Protein AF-A0A970JLE6-F1 (afdb_monomer_lite)

Radius of gyration: 15.15 Å; chains: 1; bounding box: 31×24×49 Å

Secondary structure (DSSP, 8-state):
--GGGS-EEEEEEEES-TTTEEEEE-TTSSEEEEEEEEBTTB-EEEEEEEEEE-SSS-EEEEEEEEE---TTEEEEEES-GGGTTSEE-TT-EEEEEEEEEESS-EEEEEEEEEEEEE---

Foldseek 3Di:
DDPQQWDKFKPAKDKPDVVAKDWDQDPSRQKIKIWGWDAPPRWKMKIKIKMFTQHNAKKAFQDKDKFDPDPQKDKDKAQCPVRHPPIADHGRMGMIMIMIGGPHGDTDMIMIGTDMDTDDD

Sequence (121 aa):
MGFDDYKLIFKAATSSNLELAQTTISEDQKKTTIYVNLEPPNNNVMIDFTIKNTGNYQVVINNLIIENDNKNLKIDVVNFNNRLLTPILVNETIPGSIYITSNTKIKTSFDVSIDYTPLKN

Structure (mmCIF, N/CA/C/O backbone):
data_AF-A0A970JLE6-F1
#
_entry.id   AF-A0A970JLE6-F1
#
loop_
_atom_site.group_PDB
_atom_site.id
_atom_site.type_symbol
_atom_site.label_atom_id
_atom_site.label_alt_id
_atom_site.label_comp_id
_atom_site.label_asym_id
_atom_site.label_entity_id
_atom_site.label_seq_id
_atom_site.pdbx_PDB_ins_code
_atom_site.Cartn_x
_atom_site.Cartn_y
_atom_site.Cartn_z
_atom_site.occupancy
_atom_site.B_iso_or_equiv
_atom_site.auth_seq_id
_atom_site.auth_comp_id
_atom_site.auth_asym_id
_atom_site.auth_atom_id
_atom_site.pdbx_PDB_model_num
ATOM 1 N N . MET A 1 1 ? -4.931 0.412 27.645 1.00 59.28 1 MET A N 1
ATOM 2 C CA . MET A 1 1 ? -5.338 0.499 26.230 1.00 59.28 1 MET A CA 1
ATOM 3 C C . MET A 1 1 ? -4.336 -0.315 25.445 1.00 59.28 1 MET A C 1
ATOM 5 O O . MET A 1 1 ? -3.146 -0.026 25.532 1.00 59.28 1 MET A O 1
ATOM 9 N N . GLY A 1 2 ? -4.796 -1.409 24.848 1.00 66.38 2 GLY A N 1
ATOM 10 C CA . GLY A 1 2 ? -3.963 -2.328 24.074 1.00 66.38 2 GLY A CA 1
ATOM 11 C C . GLY A 1 2 ? -3.812 -1.848 22.633 1.00 66.38 2 GLY A C 1
ATOM 12 O O . GLY A 1 2 ? -4.584 -1.015 22.167 1.00 66.38 2 GLY A O 1
ATOM 13 N N . PHE A 1 3 ? -2.830 -2.386 21.910 1.00 62.81 3 PHE A N 1
ATOM 14 C CA . PHE A 1 3 ? -2.607 -2.062 20.494 1.00 62.81 3 PHE A CA 1
ATOM 15 C C . PHE A 1 3 ? -3.829 -2.402 19.613 1.00 62.81 3 PHE A C 1
ATOM 17 O O . PHE A 1 3 ? -4.037 -1.784 18.574 1.00 62.81 3 PHE A O 1
ATOM 24 N N . ASP A 1 4 ? -4.662 -3.350 20.052 1.00 77.31 4 ASP A N 1
ATOM 25 C CA . ASP A 1 4 ? -5.887 -3.748 19.356 1.00 77.31 4 ASP A CA 1
ATOM 26 C C . ASP A 1 4 ? -7.046 -2.753 19.524 1.00 77.31 4 ASP A C 1
ATOM 28 O O . ASP A 1 4 ? -8.017 -2.827 18.780 1.00 77.31 4 ASP A O 1
ATOM 32 N N . ASP A 1 5 ? -6.955 -1.776 20.433 1.00 87.31 5 ASP A N 1
ATOM 33 C CA . ASP A 1 5 ? -8.001 -0.758 20.577 1.00 87.31 5 ASP A CA 1
ATOM 34 C C . ASP A 1 5 ? -8.040 0.182 19.353 1.00 87.31 5 ASP A C 1
ATOM 36 O O . ASP A 1 5 ? -9.113 0.610 18.930 1.00 87.31 5 ASP A O 1
ATOM 40 N N . TYR A 1 6 ? -6.892 0.438 18.717 1.00 88.12 6 TYR A N 1
ATOM 41 C CA . TYR A 1 6 ? -6.748 1.349 17.576 1.00 88.12 6 TYR A CA 1
ATOM 42 C C . TYR A 1 6 ? -5.866 0.696 16.509 1.00 88.12 6 TYR A C 1
ATOM 44 O O . TYR A 1 6 ? -4.636 0.775 16.572 1.00 88.12 6 TYR A O 1
ATOM 52 N N . LYS A 1 7 ? -6.480 0.019 15.533 1.00 92.06 7 LYS A N 1
ATOM 53 C CA . LYS A 1 7 ? -5.752 -0.873 14.622 1.00 92.06 7 LYS A CA 1
ATOM 54 C C . LYS A 1 7 ? -6.191 -0.727 13.172 1.00 92.06 7 LYS A C 1
ATOM 56 O O . LYS A 1 7 ? -7.303 -1.117 12.814 1.00 92.06 7 LYS A O 1
ATOM 61 N N . LEU A 1 8 ? -5.273 -0.259 12.329 1.00 93.69 8 LEU A N 1
ATOM 62 C CA . LEU A 1 8 ? -5.380 -0.343 10.873 1.00 93.69 8 LEU A CA 1
ATOM 63 C C . LEU A 1 8 ? -4.453 -1.415 10.328 1.00 93.69 8 LEU A C 1
ATOM 65 O O . LEU A 1 8 ? -3.324 -1.560 10.793 1.00 93.69 8 LEU A O 1
ATOM 69 N N . ILE A 1 9 ? -4.937 -2.137 9.325 1.00 95.12 9 ILE A N 1
ATOM 70 C CA . ILE A 1 9 ? -4.179 -3.193 8.663 1.00 95.12 9 ILE A CA 1
ATOM 71 C C . ILE A 1 9 ? -4.424 -3.199 7.160 1.00 95.12 9 ILE A C 1
ATOM 73 O O . ILE A 1 9 ? -5.527 -2.889 6.698 1.00 95.12 9 ILE A O 1
ATOM 77 N N . PHE A 1 10 ? -3.420 -3.634 6.405 1.00 96.00 10 PHE A N 1
ATOM 78 C CA . PHE A 1 10 ? -3.596 -4.040 5.019 1.00 96.00 10 PHE A CA 1
ATOM 79 C C . PHE A 1 10 ? -4.368 -5.361 4.964 1.00 96.00 10 PHE A C 1
ATOM 81 O O . PHE A 1 10 ? -4.025 -6.337 5.632 1.00 96.00 10 PHE A O 1
ATOM 88 N N . LYS A 1 11 ? -5.429 -5.403 4.156 1.00 94.38 11 LYS A N 1
ATOM 89 C CA . LYS A 1 11 ? -6.193 -6.634 3.880 1.00 94.38 11 LYS A CA 1
ATOM 90 C C . LYS A 1 11 ? -5.924 -7.227 2.505 1.00 94.38 11 LYS A C 1
ATOM 92 O O . LYS A 1 11 ? -6.120 -8.424 2.324 1.00 94.38 11 LYS A O 1
ATOM 97 N N . ALA A 1 12 ? -5.466 -6.403 1.574 1.00 92.00 12 ALA A N 1
ATOM 98 C CA . ALA A 1 12 ? -5.097 -6.798 0.228 1.00 92.00 12 ALA A CA 1
ATOM 99 C C . ALA A 1 12 ? -4.056 -5.815 -0.305 1.00 92.00 12 ALA A C 1
ATOM 101 O O . ALA A 1 12 ? -4.064 -4.641 0.075 1.00 92.00 12 ALA A O 1
ATOM 102 N N . ALA A 1 13 ? -3.187 -6.321 -1.170 1.00 94.12 13 ALA A N 1
ATOM 103 C CA . ALA A 1 13 ? -2.275 -5.569 -2.014 1.00 94.12 13 ALA A CA 1
ATOM 104 C C . ALA A 1 13 ? -2.066 -6.442 -3.255 1.00 94.12 13 ALA A C 1
ATOM 106 O O . ALA A 1 13 ? -1.521 -7.535 -3.122 1.00 94.12 13 ALA A O 1
ATOM 107 N N . THR A 1 14 ? -2.557 -6.043 -4.421 1.00 95.38 14 THR A N 1
ATOM 108 C CA . THR A 1 14 ? -2.573 -6.865 -5.640 1.00 95.38 14 THR A CA 1
ATOM 109 C C . THR A 1 14 ? -2.080 -6.064 -6.828 1.00 95.38 14 THR A C 1
ATOM 111 O O . THR A 1 14 ? -2.532 -4.946 -7.059 1.00 95.38 14 THR A O 1
ATOM 114 N N . SER A 1 15 ? -1.160 -6.650 -7.589 1.00 94.62 15 SER A N 1
ATOM 115 C CA . SER A 1 15 ? -0.614 -6.035 -8.795 1.00 94.62 15 SER A CA 1
ATOM 116 C C . SER A 1 15 ? -1.560 -6.185 -9.986 1.00 94.62 15 SER A C 1
ATOM 118 O O . SER A 1 15 ? -2.126 -7.258 -10.198 1.00 94.62 15 SER A O 1
ATOM 120 N N . SER A 1 16 ? -1.655 -5.145 -10.816 1.00 94.62 16 SER A N 1
ATOM 121 C CA . SER A 1 16 ? -2.305 -5.206 -12.128 1.00 94.62 16 SER A CA 1
ATOM 122 C C . SER A 1 16 ? -1.568 -6.118 -13.117 1.00 94.62 16 SER A C 1
ATOM 124 O O . SER A 1 16 ? -2.166 -6.563 -14.095 1.00 94.62 16 SER A O 1
ATOM 126 N N . ASN A 1 17 ? -0.285 -6.417 -12.872 1.00 93.38 17 ASN A N 1
ATOM 127 C CA . ASN A 1 17 ? 0.506 -7.377 -13.641 1.00 93.38 17 ASN A CA 1
ATOM 128 C C . ASN A 1 17 ? 1.504 -8.126 -12.734 1.00 93.38 17 ASN A C 1
ATOM 130 O O . ASN A 1 17 ? 2.492 -7.553 -12.267 1.00 93.38 17 ASN A O 1
ATOM 134 N N . LEU A 1 18 ? 1.265 -9.423 -12.514 1.00 92.31 18 LEU A N 1
ATOM 135 C CA . LEU A 1 18 ? 2.070 -10.275 -11.625 1.00 92.31 18 LEU A CA 1
ATOM 136 C C . LEU A 1 18 ? 3.458 -10.644 -12.178 1.00 92.31 18 LEU A C 1
ATOM 138 O O . LEU A 1 18 ? 4.314 -11.097 -11.413 1.00 92.31 18 LEU A O 1
ATOM 142 N N . GLU A 1 19 ? 3.693 -10.451 -13.478 1.00 91.69 19 GLU A N 1
ATOM 143 C CA . GLU A 1 19 ? 5.013 -10.621 -14.099 1.00 91.69 19 GLU A CA 1
ATOM 144 C C . GLU A 1 19 ? 5.921 -9.413 -13.824 1.00 91.69 19 GLU A C 1
ATOM 146 O O . GLU A 1 19 ? 7.141 -9.558 -13.718 1.00 91.69 19 GLU A O 1
ATOM 151 N N . LEU A 1 20 ? 5.322 -8.225 -13.676 1.00 92.81 20 LEU A N 1
ATOM 152 C CA . LEU A 1 20 ? 6.033 -6.963 -13.460 1.00 92.81 20 LEU A CA 1
ATOM 153 C C . LEU A 1 20 ? 6.116 -6.561 -11.989 1.00 92.81 20 LEU A C 1
ATOM 155 O O . LEU A 1 20 ? 7.068 -5.890 -11.602 1.00 92.81 20 LEU A O 1
ATOM 159 N N . ALA A 1 21 ? 5.144 -6.935 -11.158 1.00 94.69 21 ALA A N 1
ATOM 160 C CA . ALA A 1 21 ? 5.201 -6.656 -9.730 1.00 94.69 21 ALA A CA 1
ATOM 161 C C . ALA A 1 21 ? 4.445 -7.674 -8.889 1.00 94.69 21 ALA A C 1
ATOM 163 O O . ALA A 1 21 ? 3.424 -8.225 -9.297 1.00 94.69 21 ALA A O 1
ATOM 164 N N . GLN A 1 22 ? 4.943 -7.874 -7.677 1.00 95.81 22 GLN A N 1
ATOM 165 C CA . GLN A 1 22 ? 4.370 -8.760 -6.677 1.00 95.81 22 GLN A CA 1
ATOM 166 C C . GLN A 1 22 ? 4.380 -8.075 -5.319 1.00 95.81 22 GLN A C 1
ATOM 168 O O . GLN A 1 22 ? 5.179 -7.176 -5.052 1.00 95.81 22 GLN A O 1
ATOM 173 N N . THR A 1 23 ? 3.476 -8.511 -4.458 1.00 96.94 23 THR A N 1
ATOM 174 C CA . THR A 1 23 ? 3.212 -7.890 -3.167 1.00 96.94 23 THR A CA 1
ATOM 175 C C . THR A 1 23 ? 3.124 -8.946 -2.083 1.00 96.94 23 THR A C 1
ATOM 177 O O . THR A 1 23 ? 2.515 -9.999 -2.266 1.00 96.94 23 THR A O 1
ATOM 180 N N . THR A 1 24 ? 3.699 -8.631 -0.929 1.00 96.81 24 THR A N 1
ATOM 181 C CA . THR A 1 24 ? 3.654 -9.481 0.258 1.00 96.81 24 THR A CA 1
ATOM 182 C C . THR A 1 24 ? 3.251 -8.630 1.448 1.00 96.81 24 THR A C 1
ATOM 184 O O . THR A 1 24 ? 3.938 -7.670 1.789 1.00 96.81 24 THR A O 1
ATOM 187 N N . ILE A 1 25 ? 2.143 -8.980 2.095 1.00 96.44 25 ILE A N 1
ATOM 188 C CA . ILE A 1 25 ? 1.715 -8.341 3.343 1.00 96.44 25 ILE A CA 1
ATOM 189 C C . ILE A 1 25 ? 2.451 -9.018 4.504 1.00 96.44 25 ILE A C 1
ATOM 191 O O . ILE A 1 25 ? 2.527 -10.246 4.550 1.00 96.44 25 ILE A O 1
ATOM 195 N N . SER A 1 26 ? 2.997 -8.227 5.428 1.00 95.00 26 SER A N 1
ATOM 196 C CA . SER A 1 26 ? 3.647 -8.733 6.640 1.00 95.00 26 SER A CA 1
ATOM 197 C C . SER A 1 26 ? 2.672 -9.530 7.513 1.00 95.00 26 SER A C 1
ATOM 199 O O . SER A 1 26 ? 1.459 -9.322 7.466 1.00 95.00 26 SER A O 1
ATOM 201 N N . GLU A 1 27 ? 3.189 -10.419 8.363 1.00 91.25 27 GLU A N 1
ATOM 202 C CA . GLU A 1 27 ? 2.350 -11.238 9.255 1.00 91.25 27 GLU A CA 1
ATOM 203 C C . GLU A 1 27 ? 1.474 -10.390 10.192 1.00 91.25 27 GLU A C 1
ATOM 205 O O . GLU A 1 27 ? 0.319 -10.726 10.450 1.00 91.25 27 GLU A O 1
ATOM 210 N N . ASP A 1 28 ? 1.991 -9.248 10.654 1.00 89.69 28 ASP A N 1
ATOM 211 C CA . ASP A 1 28 ? 1.259 -8.295 11.495 1.00 89.69 28 ASP A CA 1
ATOM 212 C C . ASP A 1 28 ? 0.302 -7.377 10.711 1.00 89.69 28 ASP A C 1
ATOM 214 O O . ASP A 1 28 ? -0.431 -6.585 11.308 1.00 89.69 28 ASP A O 1
ATOM 218 N N . GLN A 1 29 ? 0.299 -7.492 9.379 1.00 93.19 29 GLN A N 1
ATOM 219 C CA . GLN A 1 29 ? -0.526 -6.746 8.430 1.00 93.19 29 GLN A CA 1
ATOM 220 C C . GLN A 1 29 ? -0.359 -5.219 8.488 1.00 93.19 29 GLN A C 1
ATOM 222 O O . GLN A 1 29 ? -1.197 -4.489 7.955 1.00 93.19 29 GLN A O 1
ATOM 227 N N . LYS A 1 30 ? 0.714 -4.708 9.104 1.00 91.62 30 LYS A N 1
ATOM 228 C CA . LYS A 1 30 ? 1.002 -3.262 9.174 1.00 91.62 30 LYS A CA 1
ATOM 229 C C . LYS A 1 30 ? 1.772 -2.742 7.970 1.00 91.62 30 LYS A C 1
ATOM 231 O O . LYS A 1 30 ? 1.832 -1.531 7.749 1.00 91.62 30 LYS A O 1
ATOM 236 N N . LYS A 1 31 ? 2.369 -3.653 7.208 1.00 94.75 31 LYS A N 1
ATOM 237 C CA . LYS A 1 31 ? 3.279 -3.348 6.118 1.00 94.75 31 LYS A CA 1
ATOM 238 C C . LYS A 1 31 ? 2.979 -4.232 4.915 1.00 94.75 31 LYS A C 1
ATOM 240 O O . LYS A 1 31 ? 2.624 -5.400 5.054 1.00 94.75 31 LYS A O 1
ATOM 245 N N . THR A 1 32 ? 3.133 -3.666 3.728 1.00 96.50 32 THR A N 1
ATOM 246 C CA . THR A 1 32 ? 3.172 -4.412 2.473 1.00 96.50 32 THR A CA 1
ATOM 247 C C . THR A 1 32 ? 4.504 -4.140 1.791 1.00 96.50 32 THR A C 1
ATOM 249 O O . THR A 1 32 ? 4.878 -2.990 1.572 1.00 96.50 32 THR A O 1
ATOM 252 N N . THR A 1 33 ? 5.228 -5.202 1.467 1.00 96.94 33 THR A N 1
ATOM 253 C CA . THR A 1 33 ? 6.443 -5.149 0.657 1.00 96.94 33 THR A CA 1
ATOM 254 C C . THR A 1 33 ? 6.049 -5.316 -0.799 1.00 96.94 33 THR A C 1
ATOM 256 O O . THR A 1 33 ? 5.270 -6.209 -1.140 1.00 96.94 33 THR A O 1
ATOM 259 N N . ILE A 1 34 ? 6.571 -4.454 -1.660 1.00 97.00 34 ILE A N 1
ATOM 260 C CA . ILE A 1 34 ? 6.300 -4.455 -3.093 1.00 97.00 34 ILE A CA 1
ATOM 261 C C . ILE A 1 34 ? 7.612 -4.746 -3.800 1.00 97.00 34 ILE A C 1
ATOM 263 O O . ILE A 1 34 ? 8.576 -3.997 -3.670 1.00 97.00 34 ILE A O 1
ATOM 267 N N . TYR A 1 35 ? 7.643 -5.833 -4.559 1.00 96.25 35 TYR A N 1
ATOM 268 C CA . TYR A 1 35 ? 8.720 -6.140 -5.483 1.00 96.25 35 TYR A CA 1
ATOM 269 C C . TYR A 1 35 ? 8.285 -5.754 -6.893 1.00 96.25 35 TYR A C 1
ATOM 271 O O . TYR A 1 35 ? 7.190 -6.111 -7.326 1.00 96.25 35 TYR A O 1
ATOM 279 N N . VAL A 1 36 ? 9.150 -5.050 -7.617 1.00 94.50 36 VAL A N 1
ATOM 280 C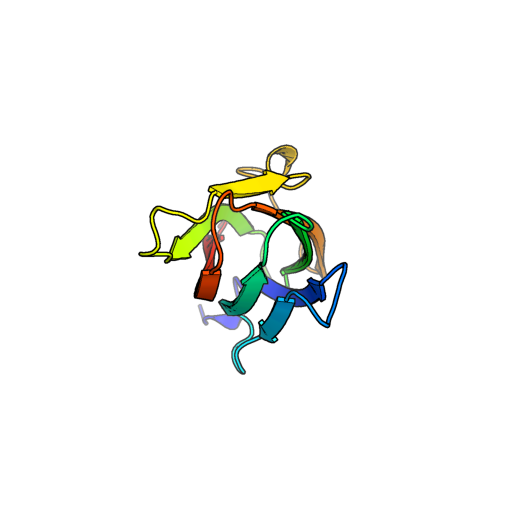 CA . VAL A 1 36 ? 8.910 -4.634 -8.999 1.00 94.50 36 VAL A CA 1
ATOM 281 C C . VAL A 1 36 ? 10.072 -5.032 -9.899 1.00 94.50 36 VAL A C 1
ATOM 283 O O . VAL A 1 36 ? 11.241 -4.969 -9.514 1.00 94.50 36 VAL A O 1
ATOM 286 N N . ASN A 1 37 ? 9.730 -5.422 -11.118 1.00 93.94 37 ASN A N 1
ATOM 287 C CA . ASN A 1 37 ? 10.620 -5.746 -12.216 1.00 93.94 37 ASN A CA 1
ATOM 288 C C . ASN A 1 37 ? 10.085 -5.065 -13.483 1.00 93.94 37 ASN A C 1
ATOM 290 O O . ASN A 1 37 ? 9.297 -5.645 -14.226 1.00 93.94 37 ASN A O 1
ATOM 294 N N . LEU A 1 38 ? 10.470 -3.806 -13.684 1.00 91.69 38 LEU A N 1
ATOM 295 C CA . LEU A 1 38 ? 10.026 -2.984 -14.806 1.00 91.69 38 LEU A CA 1
ATOM 296 C C . LEU A 1 38 ? 11.113 -2.944 -15.879 1.00 91.69 38 LEU A C 1
ATOM 298 O O . LEU A 1 38 ? 12.279 -2.670 -15.584 1.00 91.69 38 LEU A O 1
ATOM 302 N N . GLU A 1 39 ? 10.724 -3.190 -17.128 1.00 85.38 39 GLU A N 1
ATOM 303 C CA . GLU A 1 39 ? 11.606 -3.115 -18.291 1.00 85.38 39 GLU A CA 1
ATOM 304 C C . GLU A 1 39 ? 10.935 -2.292 -19.400 1.00 85.38 39 GLU A C 1
ATOM 306 O O . GLU A 1 39 ? 9.788 -2.579 -19.761 1.00 85.38 39 GLU A O 1
ATOM 311 N N . PRO A 1 40 ? 11.631 -1.305 -19.993 1.00 76.94 40 PRO A N 1
ATOM 312 C CA . PRO A 1 40 ? 11.129 -0.620 -21.178 1.00 76.94 40 PRO A CA 1
ATOM 313 C C . PRO A 1 40 ? 10.825 -1.614 -22.306 1.00 76.94 40 PRO A C 1
ATOM 315 O O . PRO A 1 40 ? 11.615 -2.535 -22.523 1.00 76.94 40 PRO A O 1
ATOM 318 N N . PRO A 1 41 ? 9.719 -1.448 -23.055 1.00 68.69 41 PRO A N 1
ATOM 319 C CA . PRO A 1 41 ? 8.801 -0.299 -23.080 1.00 68.69 41 PRO A CA 1
ATOM 320 C C . PRO A 1 41 ? 7.633 -0.350 -22.067 1.00 68.69 41 PRO A C 1
ATOM 322 O O . PRO A 1 41 ? 6.824 0.579 -22.029 1.00 68.69 41 PRO A O 1
ATOM 325 N N . ASN A 1 42 ? 7.514 -1.406 -21.257 1.00 64.38 42 ASN A N 1
ATOM 326 C CA . ASN A 1 42 ? 6.373 -1.645 -20.367 1.00 64.38 42 ASN A CA 1
ATOM 327 C C . ASN A 1 42 ? 6.603 -0.980 -18.998 1.00 64.38 42 ASN A C 1
ATOM 329 O O . ASN A 1 42 ? 7.041 -1.605 -18.036 1.00 64.38 42 ASN A O 1
ATOM 333 N N . ASN A 1 43 ? 6.331 0.323 -18.928 1.00 73.38 43 ASN A N 1
ATOM 334 C CA . ASN A 1 43 ? 6.890 1.197 -17.891 1.00 73.38 43 ASN A CA 1
ATOM 335 C C . ASN A 1 43 ? 5.972 1.514 -16.705 1.00 73.38 43 ASN A C 1
ATOM 337 O O . ASN A 1 43 ? 6.256 2.457 -15.962 1.00 73.38 43 ASN A O 1
ATOM 341 N N . ASN A 1 44 ? 4.878 0.778 -16.507 1.00 89.44 44 ASN A N 1
ATOM 342 C CA . ASN A 1 44 ? 4.035 1.000 -15.341 1.00 89.44 44 ASN A CA 1
ATOM 343 C C . ASN A 1 44 ? 3.374 -0.264 -14.804 1.00 89.44 44 ASN A C 1
ATOM 345 O O . ASN A 1 44 ? 3.139 -1.237 -15.519 1.00 89.44 44 ASN A O 1
ATOM 349 N N . VAL A 1 45 ? 3.077 -0.214 -13.514 1.00 94.44 45 VAL A N 1
ATOM 350 C CA . VAL A 1 45 ? 2.273 -1.205 -12.816 1.00 94.44 45 VAL A CA 1
ATOM 351 C C . VAL A 1 45 ? 1.496 -0.503 -11.714 1.00 94.44 45 VAL A C 1
ATOM 353 O O . VAL A 1 45 ? 1.958 0.485 -11.137 1.00 94.44 45 VAL A O 1
ATOM 356 N N . MET A 1 46 ? 0.296 -0.994 -11.439 1.00 95.88 46 MET A N 1
ATOM 357 C CA . MET A 1 46 ? -0.547 -0.485 -10.370 1.00 95.88 46 MET A CA 1
ATOM 358 C C . MET A 1 46 ? -0.679 -1.555 -9.296 1.00 95.88 46 MET A C 1
ATOM 360 O O . MET A 1 46 ? -0.887 -2.723 -9.612 1.00 95.88 46 MET A O 1
ATOM 364 N N . ILE A 1 47 ? -0.553 -1.153 -8.037 1.00 96.56 47 ILE A N 1
ATOM 365 C CA . ILE A 1 47 ? -0.797 -1.998 -6.874 1.00 96.56 47 ILE A CA 1
ATOM 366 C C . ILE A 1 47 ? -2.062 -1.493 -6.192 1.00 96.56 47 ILE A C 1
ATOM 368 O O . ILE A 1 47 ? -2.036 -0.445 -5.551 1.00 96.56 47 ILE A O 1
ATOM 372 N N . ASP A 1 48 ? -3.156 -2.231 -6.316 1.00 96.88 48 ASP A N 1
ATOM 373 C CA . ASP A 1 48 ? -4.390 -1.947 -5.586 1.00 96.88 48 ASP A CA 1
ATOM 374 C C . ASP A 1 48 ? -4.287 -2.506 -4.174 1.00 96.88 48 ASP A C 1
ATOM 376 O O . ASP A 1 48 ? -3.887 -3.653 -3.989 1.00 96.88 48 ASP A O 1
ATOM 380 N N . PHE A 1 49 ? -4.655 -1.723 -3.167 1.00 95.56 49 PHE A N 1
ATOM 381 C CA . PHE A 1 49 ? -4.633 -2.144 -1.774 1.00 95.56 49 PHE A CA 1
ATOM 382 C C . PHE A 1 49 ? -5.908 -1.739 -1.038 1.00 95.56 49 PHE A C 1
ATOM 384 O O . PHE A 1 49 ? -6.651 -0.845 -1.442 1.00 95.56 49 PHE A O 1
ATOM 391 N N . THR A 1 50 ? -6.149 -2.397 0.094 1.00 95.56 50 THR A N 1
ATOM 392 C CA . THR A 1 50 ? -7.229 -2.013 1.009 1.00 95.56 50 THR A CA 1
ATOM 393 C C . THR A 1 50 ? -6.726 -1.922 2.434 1.00 95.56 50 THR A C 1
ATOM 395 O O . THR A 1 50 ? -6.055 -2.846 2.907 1.00 95.56 50 THR A O 1
ATOM 398 N N . ILE A 1 51 ? -7.120 -0.862 3.132 1.00 95.38 51 ILE A N 1
ATOM 399 C CA . ILE A 1 51 ? -6.872 -0.674 4.561 1.00 95.38 51 ILE A CA 1
ATOM 400 C C . ILE A 1 51 ? -8.179 -0.871 5.314 1.00 95.38 51 ILE A C 1
ATOM 402 O O . ILE A 1 51 ? -9.198 -0.283 4.956 1.00 95.38 51 ILE A O 1
ATOM 406 N N . LYS A 1 52 ? -8.155 -1.696 6.361 1.00 95.62 52 LYS A N 1
ATOM 407 C CA . LYS A 1 52 ? -9.316 -1.949 7.216 1.00 95.62 52 LYS A CA 1
ATOM 408 C C . LYS A 1 52 ? -9.039 -1.516 8.646 1.00 95.62 52 LYS A C 1
ATOM 410 O O . LYS A 1 52 ? -8.013 -1.899 9.212 1.00 95.62 52 LYS A O 1
ATOM 415 N N . ASN A 1 53 ? -9.989 -0.805 9.250 1.00 95.06 53 ASN A N 1
ATOM 416 C CA . ASN A 1 53 ? -9.994 -0.612 10.695 1.00 95.06 53 ASN A CA 1
ATOM 417 C C . ASN A 1 53 ? -10.535 -1.868 11.381 1.00 95.06 53 ASN A C 1
ATOM 419 O O . ASN A 1 53 ? -11.696 -2.240 11.216 1.00 95.06 53 ASN A O 1
ATOM 423 N N . THR A 1 54 ? -9.663 -2.538 12.124 1.00 94.50 54 THR A N 1
ATOM 424 C CA . THR A 1 54 ? -9.982 -3.740 12.909 1.00 94.50 54 THR A CA 1
ATOM 425 C C . THR A 1 54 ? -9.883 -3.508 14.408 1.00 94.50 54 THR A C 1
ATOM 427 O O . THR A 1 54 ? -10.006 -4.463 15.168 1.00 94.50 54 THR A O 1
ATOM 430 N N . GLY A 1 55 ? -9.645 -2.262 14.823 1.00 92.62 55 GLY A N 1
ATO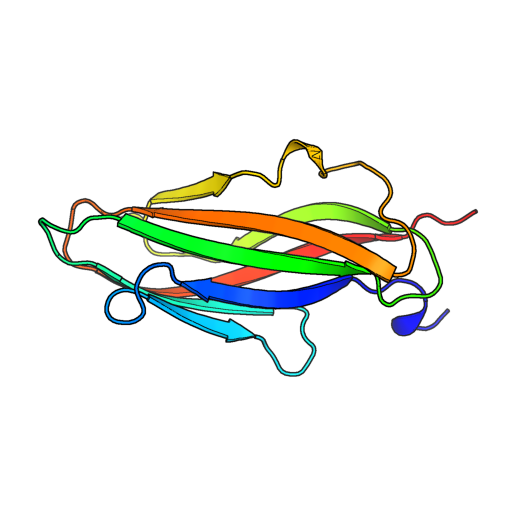M 431 C CA . GLY A 1 55 ? -9.668 -1.893 16.228 1.00 92.62 55 GLY A CA 1
ATOM 432 C C . GLY A 1 55 ? -11.083 -1.689 16.758 1.00 92.62 55 GLY A C 1
ATOM 433 O O . GLY A 1 55 ? -12.072 -1.930 16.069 1.00 92.62 55 GLY A O 1
ATOM 434 N N . ASN A 1 56 ? -11.164 -1.192 17.988 1.00 92.88 56 ASN A N 1
ATOM 435 C CA . ASN A 1 56 ? -12.421 -0.907 18.684 1.00 92.88 56 ASN A CA 1
ATOM 436 C C . ASN A 1 56 ? -12.832 0.570 18.602 1.00 92.88 56 ASN A C 1
ATOM 438 O O . ASN A 1 56 ? -13.954 0.921 18.962 1.00 92.88 56 ASN A O 1
ATOM 442 N N . TYR A 1 57 ? -11.937 1.432 18.123 1.00 92.44 57 TYR A N 1
ATOM 443 C CA . TYR A 1 57 ? -12.153 2.869 18.023 1.00 92.44 57 TYR A CA 1
ATOM 444 C C . TYR A 1 57 ? -11.870 3.395 16.619 1.00 92.44 57 TYR A C 1
ATOM 446 O O . TYR A 1 57 ? -11.194 2.765 15.800 1.00 92.44 57 TYR A O 1
ATOM 454 N N . GLN A 1 58 ? -12.393 4.590 16.352 1.00 93.44 58 GLN A N 1
ATOM 455 C CA . GLN A 1 58 ? -12.093 5.310 15.125 1.00 93.44 58 GLN A CA 1
ATOM 456 C C . GLN A 1 58 ? -10.636 5.772 15.122 1.00 93.44 58 GLN A C 1
ATOM 458 O O . GLN A 1 58 ? -10.036 6.077 16.156 1.00 93.44 58 GLN A O 1
ATOM 463 N N . VAL A 1 59 ? -10.071 5.829 13.928 1.00 93.38 59 VAL A N 1
ATOM 464 C CA . VAL A 1 59 ? -8.689 6.243 13.692 1.00 93.38 59 VAL A CA 1
ATOM 465 C C . VAL A 1 59 ? -8.647 7.133 12.468 1.00 93.38 59 VAL A C 1
ATOM 467 O O . VAL A 1 59 ? -9.512 7.049 11.600 1.00 93.38 59 VAL A O 1
ATOM 470 N N . VAL A 1 60 ? -7.630 7.974 12.391 1.00 93.75 60 VAL A N 1
ATOM 471 C CA . VAL A 1 60 ? -7.364 8.816 11.231 1.00 93.75 60 VAL A CA 1
ATOM 472 C C . VAL A 1 60 ? -6.070 8.356 10.594 1.00 93.75 60 VAL A C 1
ATOM 474 O O . VAL A 1 60 ? -5.070 8.200 11.289 1.00 93.75 60 VAL A O 1
ATOM 477 N N . ILE A 1 61 ? -6.080 8.157 9.278 1.00 91.75 61 ILE A N 1
ATOM 478 C CA . ILE A 1 61 ? -4.845 7.912 8.533 1.00 91.75 61 ILE A CA 1
ATOM 479 C C . ILE A 1 61 ? -4.157 9.254 8.317 1.00 91.75 61 ILE A C 1
ATOM 481 O O . ILE A 1 61 ? -4.721 10.151 7.685 1.00 91.75 61 ILE A O 1
ATOM 485 N N . ASN A 1 62 ? -2.945 9.375 8.852 1.00 91.12 62 ASN A N 1
ATOM 486 C CA . ASN A 1 62 ? -2.107 10.553 8.673 1.00 91.12 62 ASN A CA 1
ATOM 487 C C . ASN A 1 62 ? -1.436 10.493 7.302 1.00 91.12 62 ASN A C 1
ATOM 489 O O . ASN A 1 62 ? -1.447 11.474 6.560 1.00 91.12 62 ASN A O 1
ATOM 493 N N . ASN A 1 63 ? -0.857 9.332 6.973 1.00 90.75 63 ASN A N 1
ATOM 494 C CA . ASN A 1 63 ? -0.125 9.122 5.733 1.00 90.75 63 ASN A CA 1
ATOM 495 C C . ASN A 1 63 ? 0.092 7.628 5.423 1.00 90.75 63 ASN A C 1
ATOM 497 O O . ASN A 1 63 ? -0.056 6.762 6.289 1.00 90.75 63 ASN A O 1
ATOM 501 N N . LEU A 1 64 ? 0.516 7.342 4.192 1.00 92.44 64 LEU A N 1
ATOM 502 C CA . LEU A 1 64 ? 1.223 6.111 3.845 1.00 92.44 64 LEU A CA 1
ATOM 503 C C . LEU A 1 64 ? 2.718 6.410 3.772 1.00 92.44 64 LEU A C 1
ATOM 505 O O . LEU A 1 64 ? 3.151 7.297 3.037 1.00 92.44 64 LEU A O 1
ATOM 509 N N . ILE A 1 65 ? 3.509 5.668 4.533 1.00 94.44 65 ILE A N 1
ATOM 510 C CA . ILE A 1 65 ? 4.965 5.792 4.530 1.00 94.44 65 ILE A CA 1
ATOM 511 C C . ILE A 1 65 ? 5.501 4.829 3.472 1.00 94.44 65 ILE A C 1
ATOM 513 O O . ILE A 1 65 ? 5.259 3.627 3.567 1.00 94.44 65 ILE A O 1
ATOM 517 N N . ILE A 1 66 ? 6.221 5.357 2.480 1.00 94.75 66 ILE A N 1
ATOM 518 C CA . ILE A 1 66 ? 6.850 4.586 1.401 1.00 94.75 66 ILE A CA 1
ATOM 519 C C . ILE A 1 66 ? 8.367 4.678 1.567 1.00 94.75 66 ILE A C 1
ATOM 521 O O . ILE A 1 66 ? 8.959 5.737 1.362 1.00 94.75 66 ILE A O 1
ATOM 525 N N . GLU A 1 67 ? 8.996 3.566 1.928 1.00 94.19 67 GLU A N 1
ATOM 526 C CA . GLU A 1 67 ? 10.440 3.460 2.147 1.00 94.19 67 GLU A CA 1
ATOM 527 C C . GLU A 1 67 ? 11.107 2.909 0.883 1.00 94.19 67 GLU A C 1
ATOM 529 O O . GLU A 1 67 ? 11.301 1.703 0.740 1.00 94.19 67 GLU A O 1
ATOM 534 N N . ASN A 1 68 ? 11.420 3.801 -0.061 1.00 90.62 68 ASN A N 1
ATOM 535 C CA . ASN A 1 68 ? 12.097 3.480 -1.319 1.00 90.62 68 ASN A CA 1
ATOM 536 C C . ASN A 1 68 ? 13.370 4.326 -1.479 1.00 90.62 68 ASN A C 1
ATOM 538 O O . ASN A 1 68 ? 13.306 5.556 -1.483 1.00 90.62 68 ASN A O 1
ATOM 542 N N . ASP A 1 69 ? 14.516 3.678 -1.669 1.00 87.38 69 ASP A N 1
ATOM 543 C CA . ASP A 1 69 ? 15.812 4.318 -1.923 1.00 87.38 69 ASP A CA 1
ATOM 544 C C . ASP A 1 69 ? 16.137 4.452 -3.425 1.00 87.38 69 ASP A C 1
ATOM 546 O O . ASP A 1 69 ? 17.056 5.182 -3.820 1.00 87.38 69 ASP A O 1
ATOM 550 N N . ASN A 1 70 ? 15.357 3.800 -4.292 1.00 88.44 70 ASN A N 1
ATOM 551 C CA . ASN A 1 70 ? 15.578 3.793 -5.728 1.00 88.44 70 ASN A CA 1
ATOM 552 C C . ASN A 1 70 ? 15.004 5.051 -6.397 1.00 88.44 70 ASN A C 1
ATOM 554 O O . ASN A 1 70 ? 13.802 5.161 -6.647 1.00 88.44 70 ASN A O 1
ATOM 558 N N . LYS A 1 71 ? 15.897 5.976 -6.764 1.00 86.31 71 LYS A N 1
ATOM 559 C CA . LYS A 1 71 ? 15.571 7.261 -7.416 1.00 86.31 71 LYS A CA 1
ATOM 560 C C . LYS A 1 71 ? 14.981 7.141 -8.824 1.00 86.31 71 LYS A C 1
ATOM 562 O O . LYS A 1 71 ? 14.437 8.115 -9.333 1.00 86.31 71 LYS A O 1
ATOM 567 N N . ASN A 1 72 ? 15.117 5.982 -9.466 1.00 88.50 72 ASN A N 1
ATOM 568 C CA . ASN A 1 72 ? 14.600 5.754 -10.815 1.00 88.50 72 ASN A CA 1
ATOM 569 C C . ASN A 1 72 ? 13.160 5.207 -10.804 1.00 88.50 72 ASN A C 1
ATOM 571 O O . ASN A 1 72 ? 12.560 5.044 -11.870 1.00 88.50 72 ASN A O 1
ATOM 575 N N . LEU A 1 73 ? 12.612 4.913 -9.618 1.00 90.50 73 LEU A N 1
ATOM 576 C CA . LEU A 1 73 ? 11.195 4.634 -9.427 1.00 90.50 73 LEU A CA 1
ATOM 577 C C . LEU A 1 73 ? 10.454 5.926 -9.106 1.00 90.50 73 LEU A C 1
ATOM 579 O O . LEU A 1 73 ? 10.772 6.618 -8.139 1.00 90.50 73 LEU A O 1
ATOM 583 N N . LYS A 1 74 ? 9.410 6.206 -9.881 1.00 91.69 74 LYS A N 1
ATOM 584 C CA . LYS A 1 74 ? 8.399 7.193 -9.515 1.00 91.69 74 LYS A CA 1
ATOM 585 C C . LYS A 1 74 ? 7.185 6.455 -8.965 1.00 91.69 74 LYS A C 1
ATOM 587 O O . LYS A 1 74 ? 6.648 5.572 -9.635 1.00 91.69 74 LYS A O 1
ATOM 592 N N . ILE A 1 75 ? 6.776 6.824 -7.755 1.00 94.06 75 ILE A N 1
ATOM 593 C CA . ILE A 1 75 ? 5.683 6.192 -7.020 1.00 94.06 75 ILE A CA 1
ATOM 594 C C . ILE A 1 75 ? 4.648 7.266 -6.693 1.00 94.06 75 ILE A C 1
ATOM 596 O O . ILE A 1 75 ? 4.950 8.215 -5.974 1.00 94.06 75 ILE A O 1
ATOM 600 N N . ASP A 1 76 ? 3.440 7.105 -7.220 1.00 92.88 76 ASP A N 1
ATOM 601 C CA . ASP A 1 76 ? 2.314 8.007 -6.993 1.00 92.88 76 ASP A CA 1
ATOM 602 C C . ASP A 1 76 ? 1.199 7.249 -6.250 1.00 92.88 76 ASP A C 1
ATOM 604 O O . ASP A 1 76 ? 0.770 6.179 -6.681 1.00 92.88 76 ASP A O 1
ATOM 608 N N . VAL A 1 77 ? 0.704 7.796 -5.137 1.00 91.81 77 VAL A N 1
ATOM 609 C CA . VAL A 1 77 ? -0.472 7.251 -4.439 1.00 91.81 77 VAL A CA 1
ATOM 610 C C . VAL A 1 77 ? -1.733 7.861 -5.046 1.00 91.81 77 VAL A C 1
ATOM 612 O O . VAL A 1 77 ? -1.899 9.083 -5.068 1.00 91.81 77 VAL A O 1
ATOM 615 N N . VAL A 1 78 ? -2.637 7.010 -5.525 1.00 89.25 78 VAL A N 1
ATOM 616 C CA . VAL A 1 78 ? -3.891 7.405 -6.178 1.00 89.25 78 VAL A CA 1
ATOM 617 C C . VAL A 1 78 ? -5.094 6.811 -5.449 1.00 89.25 78 VAL A C 1
ATOM 619 O O . VAL A 1 78 ? -4.982 5.831 -4.715 1.00 89.25 78 VAL A O 1
ATOM 622 N N . ASN A 1 79 ? -6.262 7.436 -5.623 1.00 84.56 79 ASN A N 1
ATOM 623 C CA . ASN A 1 79 ? -7.545 6.984 -5.061 1.00 84.56 79 ASN A CA 1
ATOM 624 C C . ASN A 1 79 ? -7.582 6.810 -3.528 1.00 84.56 79 ASN A C 1
ATOM 626 O O . ASN A 1 79 ? -8.489 6.170 -3.010 1.00 84.56 79 ASN A O 1
ATOM 630 N N . PHE A 1 80 ? -6.625 7.403 -2.809 1.00 84.81 80 PHE A N 1
ATOM 631 C CA . PHE A 1 80 ? -6.512 7.319 -1.349 1.00 84.81 80 PHE A CA 1
ATOM 632 C C . PHE A 1 80 ? -6.519 8.694 -0.657 1.00 84.81 80 PHE A C 1
ATOM 634 O O . PHE A 1 80 ? -6.933 8.826 0.492 1.00 84.81 80 PHE A O 1
ATOM 641 N N . ASN A 1 81 ? -6.092 9.746 -1.363 1.00 75.81 81 ASN A N 1
ATOM 642 C CA . ASN A 1 81 ? -5.831 11.064 -0.769 1.00 75.81 81 ASN A CA 1
ATOM 643 C C . ASN A 1 81 ? -7.073 11.728 -0.153 1.00 75.81 81 ASN A C 1
ATOM 645 O O . ASN A 1 81 ? -6.952 12.478 0.808 1.00 75.81 81 ASN A O 1
ATOM 649 N N . ASN A 1 82 ? -8.271 11.430 -0.659 1.00 79.38 82 ASN A N 1
ATOM 650 C CA . ASN A 1 82 ? -9.536 11.929 -0.108 1.00 79.38 82 ASN A CA 1
ATOM 651 C C . ASN A 1 82 ? -9.933 11.276 1.230 1.00 79.38 82 ASN A C 1
ATOM 653 O O . ASN A 1 82 ? -10.932 11.674 1.822 1.00 79.38 82 ASN A O 1
ATOM 657 N N . ARG A 1 83 ? -9.193 10.261 1.690 1.00 83.75 83 ARG A N 1
ATOM 658 C CA . ARG A 1 83 ? -9.421 9.554 2.959 1.00 83.75 83 ARG A CA 1
ATOM 659 C C . ARG A 1 83 ? -8.393 9.906 4.028 1.00 83.75 83 ARG A C 1
ATOM 661 O O . ARG A 1 83 ? -8.576 9.522 5.182 1.00 83.75 83 ARG A O 1
ATOM 668 N N . LEU A 1 84 ? -7.351 10.652 3.664 1.00 85.62 84 LEU A N 1
ATOM 669 C CA . LEU A 1 84 ? -6.414 11.218 4.627 1.00 85.62 84 LEU A CA 1
ATOM 670 C C . LEU A 1 84 ? -7.152 12.183 5.553 1.00 85.62 84 LEU A C 1
ATOM 672 O O . LEU A 1 84 ? -8.073 12.888 5.132 1.00 85.62 84 LEU A O 1
ATOM 676 N N . LEU A 1 85 ? -6.756 12.194 6.824 1.00 86.56 85 LEU A N 1
ATOM 677 C CA . LEU A 1 85 ? -7.304 13.089 7.849 1.00 86.56 85 LEU A CA 1
ATOM 678 C C . LEU A 1 85 ? -8.815 12.942 8.117 1.00 86.56 85 LEU A C 1
ATOM 680 O O . LEU A 1 85 ? -9.385 13.706 8.892 1.00 86.56 85 LEU A O 1
ATOM 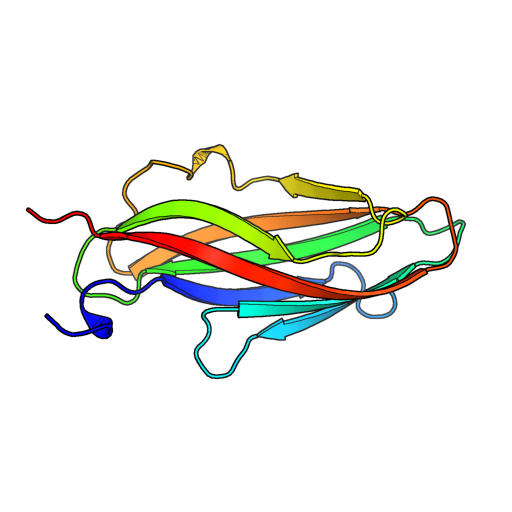684 N N . THR A 1 86 ? -9.463 11.938 7.522 1.00 90.56 86 THR A N 1
ATOM 685 C CA . THR A 1 86 ? -10.879 11.630 7.732 1.00 90.56 86 THR A CA 1
ATOM 686 C C . THR A 1 86 ? -11.007 10.464 8.715 1.00 90.56 86 THR A C 1
ATOM 688 O O . THR A 1 86 ? -10.248 9.497 8.596 1.00 90.56 86 THR A O 1
ATOM 691 N N . PRO A 1 87 ? -11.943 10.514 9.684 1.00 92.56 87 PRO A N 1
ATOM 692 C CA . PRO A 1 87 ? -12.187 9.398 10.591 1.00 92.56 87 PRO A CA 1
ATOM 693 C C . PRO A 1 87 ? -12.582 8.124 9.842 1.00 92.56 87 PRO A C 1
ATOM 695 O O . PRO A 1 87 ? -13.460 8.145 8.980 1.00 92.56 87 PRO A O 1
ATOM 698 N N . ILE A 1 88 ? -11.940 7.015 10.198 1.00 92.88 88 ILE A N 1
ATOM 699 C CA . ILE A 1 88 ? -12.214 5.682 9.663 1.00 92.88 88 ILE A CA 1
ATOM 700 C C . ILE A 1 88 ? -12.972 4.888 10.716 1.00 92.88 88 ILE A C 1
ATOM 702 O O . ILE A 1 88 ? -12.449 4.613 11.805 1.00 92.88 88 ILE A O 1
ATOM 706 N N . LEU A 1 89 ? -14.207 4.515 10.395 1.00 94.25 89 LEU A N 1
ATOM 707 C CA . LEU A 1 89 ? -15.082 3.795 11.312 1.00 94.25 89 LEU A CA 1
ATOM 708 C C . LEU A 1 89 ? -14.568 2.377 11.564 1.00 94.25 89 LEU A C 1
ATOM 710 O O . LEU A 1 89 ? -13.873 1.781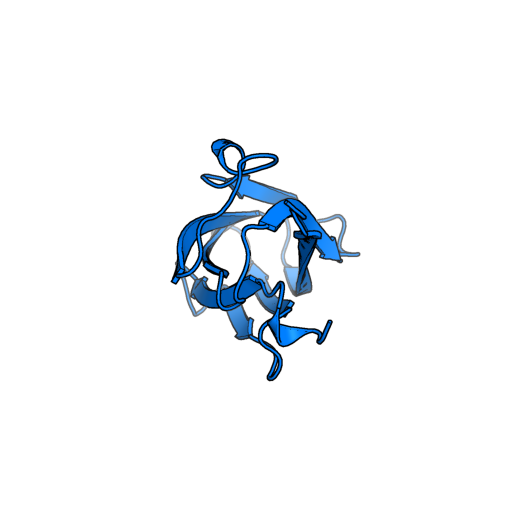 10.744 1.00 94.25 89 LEU A O 1
ATOM 714 N N . VAL A 1 90 ? -14.932 1.811 12.713 1.00 94.38 90 VAL A N 1
ATOM 715 C CA . VAL A 1 90 ? -14.636 0.409 13.028 1.00 94.38 90 VAL A CA 1
ATOM 716 C C . VAL A 1 90 ? -15.245 -0.493 11.953 1.00 94.38 90 VAL A C 1
ATOM 718 O O . VAL A 1 90 ? -16.397 -0.311 11.564 1.00 94.38 90 VAL A O 1
ATOM 721 N N . ASN A 1 91 ? -14.471 -1.469 11.474 1.00 94.81 91 ASN A N 1
ATOM 722 C CA . ASN A 1 91 ? -14.783 -2.357 10.349 1.00 94.81 91 ASN A CA 1
ATOM 723 C C . ASN A 1 91 ? -14.876 -1.701 8.965 1.00 94.81 91 ASN A C 1
ATOM 725 O O . ASN A 1 91 ? -15.048 -2.428 7.982 1.00 94.81 91 ASN A O 1
ATOM 729 N N . GLU A 1 92 ? -14.710 -0.383 8.851 1.00 94.94 92 GLU A N 1
ATOM 730 C CA . GLU A 1 92 ? -14.652 0.280 7.553 1.00 94.94 92 GLU A CA 1
ATOM 731 C C . GLU A 1 92 ? -13.418 -0.176 6.770 1.00 94.94 92 GLU A C 1
ATOM 733 O O . GLU A 1 92 ? -12.341 -0.411 7.329 1.00 94.94 92 GLU A O 1
ATOM 738 N N . THR A 1 93 ? -13.604 -0.331 5.460 1.00 94.38 93 THR A N 1
ATOM 739 C CA . THR A 1 93 ? -12.552 -0.703 4.516 1.00 94.38 93 THR A CA 1
ATOM 740 C C . THR A 1 93 ? -12.402 0.397 3.483 1.00 94.38 93 THR A C 1
ATOM 742 O O . THR A 1 93 ? -13.385 0.853 2.903 1.00 94.38 93 THR A O 1
ATOM 745 N N . ILE A 1 94 ? -11.161 0.799 3.251 1.00 93.69 94 ILE A N 1
ATOM 746 C CA . ILE A 1 94 ? -10.804 1.886 2.354 1.00 93.69 94 ILE A CA 1
ATOM 747 C C . ILE A 1 94 ? -9.943 1.322 1.231 1.00 93.69 94 ILE A C 1
ATOM 749 O O . ILE A 1 94 ? -8.897 0.736 1.527 1.00 93.69 94 ILE A O 1
ATOM 753 N N . PRO A 1 95 ? -10.339 1.499 -0.035 1.00 94.56 95 PRO A N 1
ATOM 754 C CA . PRO A 1 95 ? -9.479 1.193 -1.163 1.00 94.56 95 PRO A CA 1
ATOM 755 C C . PRO A 1 95 ? -8.462 2.316 -1.409 1.00 94.56 95 PRO A C 1
ATOM 757 O O . PRO A 1 95 ? -8.715 3.483 -1.115 1.00 94.56 95 PRO A O 1
ATOM 760 N N . GLY A 1 96 ? -7.329 1.959 -1.994 1.00 93.94 96 GLY A N 1
ATOM 761 C CA . GLY A 1 96 ? -6.356 2.884 -2.561 1.00 93.94 96 GLY A CA 1
ATOM 762 C C . GLY A 1 96 ? -5.481 2.153 -3.571 1.00 93.94 96 GLY A C 1
ATOM 763 O O . GLY A 1 96 ? -5.509 0.924 -3.635 1.00 93.94 96 GLY A O 1
ATOM 764 N N . SER A 1 97 ? -4.699 2.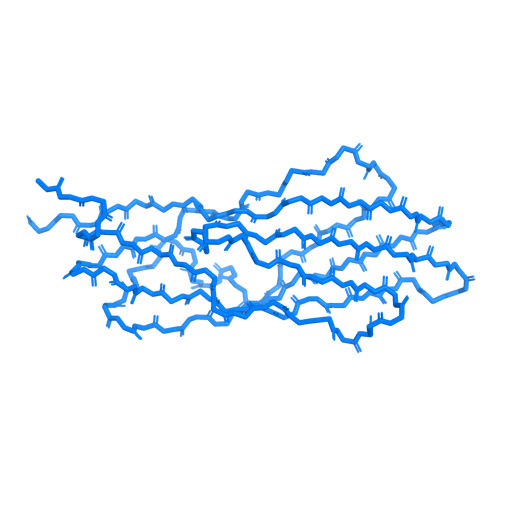892 -4.354 1.00 95.06 97 SER A N 1
ATOM 765 C CA . SER A 1 97 ? -3.755 2.271 -5.283 1.00 95.06 97 SER A CA 1
ATOM 766 C C . SER A 1 97 ? -2.420 3.005 -5.295 1.00 95.06 97 SER A C 1
ATOM 768 O O . SER A 1 97 ? -2.340 4.209 -5.045 1.00 95.06 97 SER A O 1
ATOM 770 N N . ILE A 1 98 ? -1.355 2.273 -5.595 1.00 95.25 98 ILE A N 1
ATOM 771 C CA . ILE A 1 98 ? -0.011 2.804 -5.804 1.00 95.25 98 ILE A CA 1
ATOM 772 C C . ILE A 1 98 ? 0.329 2.610 -7.270 1.00 95.25 98 ILE A C 1
ATOM 774 O O . ILE A 1 98 ? 0.331 1.487 -7.768 1.00 95.25 98 ILE A O 1
ATOM 778 N N . TYR A 1 99 ? 0.619 3.700 -7.962 1.00 95.19 99 TYR A N 1
ATOM 779 C CA . TYR A 1 99 ? 1.049 3.682 -9.347 1.00 95.19 99 TYR A CA 1
ATOM 780 C C . TYR A 1 99 ? 2.567 3.817 -9.407 1.00 95.19 99 TYR A C 1
ATOM 782 O O . TYR A 1 99 ? 3.138 4.790 -8.913 1.00 95.19 99 TYR A O 1
ATOM 790 N N . ILE A 1 100 ? 3.226 2.816 -9.984 1.00 94.31 100 ILE A N 1
ATOM 791 C CA . ILE A 1 100 ? 4.683 2.715 -10.023 1.00 94.31 100 ILE A CA 1
ATOM 792 C C . ILE A 1 100 ? 5.116 2.813 -11.473 1.00 94.31 100 ILE A C 1
ATOM 794 O O . ILE A 1 100 ? 4.647 2.055 -12.322 1.00 94.31 100 ILE A O 1
ATOM 798 N N . THR A 1 101 ? 6.035 3.730 -11.750 1.00 92.19 101 THR A N 1
ATOM 799 C CA . THR A 1 101 ? 6.585 3.929 -13.090 1.00 92.19 101 THR A CA 1
ATOM 800 C C . THR A 1 101 ? 8.101 4.000 -13.068 1.00 92.19 101 THR A C 1
ATOM 802 O O . THR A 1 101 ? 8.711 4.422 -12.081 1.00 92.19 101 THR A O 1
ATOM 805 N N . SER A 1 102 ? 8.717 3.591 -14.174 1.00 90.19 102 SER A N 1
ATOM 806 C CA . SER A 1 102 ? 10.148 3.768 -14.393 1.00 90.19 102 SER A CA 1
ATOM 807 C C . SER A 1 102 ? 10.457 4.060 -15.854 1.00 90.19 102 SER A C 1
ATOM 809 O O . SER A 1 102 ? 9.772 3.580 -16.749 1.00 90.19 102 SER A O 1
ATOM 811 N N . ASN A 1 103 ? 11.520 4.828 -16.086 1.00 84.50 103 ASN A N 1
ATOM 812 C CA . ASN A 1 103 ? 12.052 5.099 -17.422 1.00 84.50 103 ASN A CA 1
ATOM 813 C C . ASN A 1 103 ? 13.293 4.251 -17.747 1.00 84.50 103 ASN A C 1
ATOM 815 O O . ASN A 1 103 ? 13.884 4.409 -18.814 1.00 84.50 103 ASN A O 1
ATOM 819 N N . THR A 1 104 ? 13.717 3.374 -16.835 1.00 87.75 104 THR A N 1
ATOM 820 C CA . THR A 1 104 ? 14.870 2.487 -17.007 1.00 87.75 104 THR A CA 1
ATOM 821 C C . THR A 1 104 ? 14.515 1.069 -16.571 1.00 87.75 104 THR A C 1
ATOM 823 O O . THR A 1 104 ? 13.473 0.826 -15.968 1.00 87.75 104 THR A O 1
ATOM 826 N N . LYS A 1 105 ? 15.380 0.104 -16.896 1.00 90.62 105 LYS A N 1
ATOM 827 C CA . LYS A 1 105 ? 15.247 -1.258 -16.379 1.00 90.62 105 LYS A CA 1
ATOM 828 C C . LYS A 1 105 ? 15.519 -1.260 -14.874 1.00 90.62 105 LYS A C 1
ATOM 830 O O . LYS A 1 105 ? 16.625 -0.915 -14.456 1.00 90.62 105 LYS A O 1
ATOM 835 N N . ILE A 1 106 ? 14.532 -1.661 -14.076 1.00 90.75 106 ILE A N 1
ATOM 836 C CA . ILE A 1 106 ? 14.622 -1.716 -12.614 1.00 90.75 106 ILE A CA 1
ATOM 837 C C . ILE A 1 106 ? 14.114 -3.053 -12.106 1.00 90.75 106 ILE A C 1
ATOM 839 O O . ILE A 1 106 ? 13.013 -3.477 -12.437 1.00 90.75 106 ILE A O 1
ATOM 843 N N . LYS A 1 107 ? 14.888 -3.640 -11.196 1.00 93.00 107 LYS A N 1
ATOM 844 C CA . LYS A 1 107 ? 14.474 -4.749 -10.346 1.00 93.00 107 LYS A CA 1
ATOM 845 C C . LYS A 1 107 ? 14.788 -4.390 -8.899 1.00 93.00 107 LYS A C 1
ATOM 847 O O . LYS A 1 107 ? 15.960 -4.255 -8.555 1.00 93.00 107 LYS A O 1
ATOM 852 N N . THR A 1 108 ? 13.765 -4.176 -8.079 1.00 93.94 108 THR A N 1
ATOM 853 C CA . THR A 1 108 ? 13.938 -3.749 -6.682 1.00 93.94 108 THR A CA 1
ATOM 854 C C . THR A 1 108 ? 12.717 -4.094 -5.837 1.00 93.94 108 THR A C 1
ATOM 856 O O . THR A 1 108 ? 11.663 -4.444 -6.368 1.00 93.94 108 THR A O 1
ATOM 859 N N . SER A 1 109 ? 12.852 -3.968 -4.522 1.00 95.19 109 SER A N 1
ATOM 860 C CA . SER A 1 109 ? 11.742 -4.027 -3.575 1.00 95.19 109 SER A CA 1
ATOM 861 C C . SER A 1 109 ? 11.745 -2.810 -2.665 1.00 95.19 109 SER A C 1
ATOM 863 O O . SER A 1 109 ? 12.810 -2.280 -2.358 1.00 95.19 109 SER A O 1
ATOM 865 N N . PHE A 1 110 ? 10.568 -2.397 -2.220 1.00 95.88 110 PHE A N 1
ATOM 866 C CA . PHE A 1 110 ? 10.395 -1.326 -1.248 1.00 95.88 110 PHE A CA 1
ATOM 867 C C . PHE A 1 110 ? 9.167 -1.597 -0.385 1.00 95.88 110 PHE A C 1
ATOM 869 O O . PHE A 1 110 ? 8.334 -2.449 -0.707 1.00 95.88 110 PHE A O 1
ATOM 876 N N . ASP A 1 111 ? 9.055 -0.858 0.709 1.00 96.12 111 ASP A N 1
ATOM 877 C CA . ASP A 1 111 ? 8.052 -1.115 1.729 1.00 96.12 111 ASP A CA 1
ATOM 878 C C . ASP A 1 111 ? 7.052 0.025 1.856 1.00 96.12 111 ASP A C 1
ATOM 880 O O . ASP A 1 111 ? 7.393 1.199 1.711 1.00 96.12 111 ASP A O 1
ATOM 884 N N . VAL A 1 112 ? 5.802 -0.337 2.141 1.00 96.25 112 VAL A N 1
ATOM 885 C CA . VAL A 1 112 ? 4.715 0.607 2.397 1.00 96.25 112 VAL A CA 1
ATOM 886 C C . VAL A 1 112 ? 4.070 0.278 3.735 1.00 96.25 112 VAL A C 1
ATOM 888 O O . VAL A 1 112 ? 3.683 -0.866 3.980 1.00 96.25 112 VAL A O 1
ATOM 891 N N . SER A 1 113 ? 3.935 1.277 4.601 1.00 95.38 113 SER A N 1
ATOM 892 C CA . SER A 1 113 ? 3.315 1.149 5.923 1.00 95.38 113 SER A CA 1
ATOM 893 C C . SER A 1 113 ? 2.291 2.256 6.186 1.00 95.38 113 SER A C 1
ATOM 895 O O . SER A 1 113 ? 2.248 3.268 5.482 1.00 95.38 113 SER A O 1
ATOM 897 N N . ILE A 1 114 ? 1.415 2.031 7.167 1.00 93.25 114 ILE A N 1
ATOM 898 C CA . ILE A 1 114 ? 0.306 2.932 7.508 1.00 93.25 114 ILE A CA 1
ATOM 899 C C . ILE A 1 114 ? 0.693 3.754 8.737 1.00 93.25 114 ILE A C 1
ATOM 901 O O . ILE A 1 114 ? 0.934 3.182 9.800 1.00 93.25 114 ILE A O 1
ATOM 905 N N . ASP A 1 115 ? 0.679 5.079 8.615 1.00 92.56 115 ASP A N 1
ATOM 906 C CA . ASP A 1 115 ? 0.755 5.989 9.758 1.00 92.56 115 ASP A CA 1
ATOM 907 C C . ASP A 1 115 ? -0.648 6.486 10.117 1.00 92.56 115 ASP A C 1
ATOM 909 O O . ASP A 1 115 ? -1.376 7.015 9.268 1.00 92.56 115 ASP A O 1
ATOM 913 N N . TYR A 1 116 ? -1.054 6.297 11.372 1.00 92.50 116 TYR A N 1
ATOM 914 C CA . TYR A 1 116 ? -2.394 6.638 11.827 1.00 92.50 116 TYR A CA 1
ATOM 915 C C . TYR A 1 116 ? -2.437 7.103 13.281 1.00 92.50 116 TYR A C 1
ATOM 917 O O . TYR A 1 116 ? -1.688 6.639 14.140 1.00 92.50 116 TYR A O 1
ATOM 925 N N . THR A 1 117 ? -3.393 7.987 13.561 1.00 91.62 117 THR A N 1
ATOM 926 C CA . THR A 1 117 ? -3.645 8.534 14.893 1.00 91.62 117 THR A CA 1
ATOM 927 C C . THR A 1 117 ? -4.970 8.002 15.452 1.00 91.62 117 THR A C 1
ATOM 929 O O . THR A 1 117 ? -6.010 8.121 14.796 1.00 91.62 117 THR A O 1
ATOM 932 N N . PRO A 1 118 ? -4.971 7.437 16.671 1.00 89.62 118 PRO A N 1
ATOM 933 C CA . PRO A 1 118 ? -6.174 7.172 17.458 1.00 89.62 118 PRO A CA 1
ATOM 934 C C . PRO A 1 118 ? -7.063 8.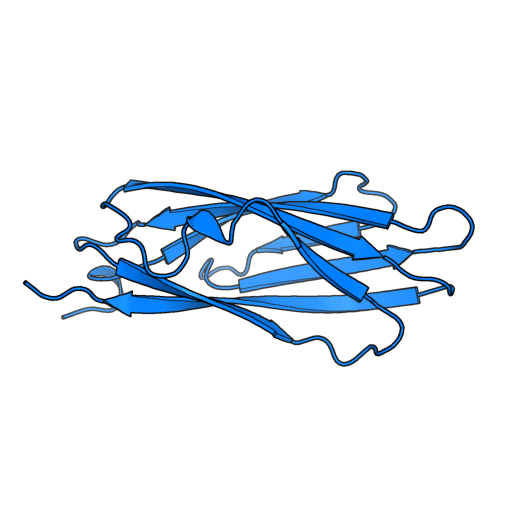410 17.635 1.00 89.62 118 PRO A C 1
ATOM 936 O O . PRO A 1 118 ? -6.581 9.442 18.102 1.00 89.62 118 PRO A O 1
ATOM 939 N N . LEU A 1 119 ? -8.367 8.299 17.368 1.00 85.69 119 LEU A N 1
ATOM 940 C CA . LEU A 1 119 ? -9.333 9.289 17.846 1.00 85.69 119 LEU A CA 1
ATOM 941 C C . LEU A 1 119 ? -9.861 8.832 19.204 1.00 85.69 119 LEU A C 1
ATOM 943 O O . LEU A 1 119 ? -10.617 7.865 19.296 1.00 85.69 119 LEU A O 1
ATOM 947 N N . LYS A 1 120 ? -9.435 9.511 20.271 1.00 72.19 120 LYS A N 1
ATOM 948 C CA . LYS A 1 120 ? -10.050 9.350 21.590 1.00 72.19 120 LYS A CA 1
ATOM 949 C C . LYS A 1 120 ? -11.306 10.213 21.650 1.00 72.19 120 LYS A C 1
ATOM 951 O O . LYS A 1 120 ? -11.231 11.401 21.345 1.00 72.19 120 LYS A O 1
ATOM 956 N N . ASN A 1 121 ? -12.415 9.604 22.058 1.00 59.94 121 ASN A N 1
ATOM 957 C CA . ASN A 1 121 ? -13.525 10.347 22.650 1.00 59.94 121 ASN A CA 1
ATOM 958 C C . ASN A 1 121 ? -13.141 10.801 24.060 1.00 59.94 121 ASN A C 1
ATOM 960 O O . ASN A 1 121 ? -12.438 10.019 24.747 1.00 59.94 121 ASN A O 1
#

pLDDT: mean 90.41, std 7.8, range [59.28, 97.0]